Protein AF-A0A6H9XTA5-F1 (afdb_monomer_lite)

pLDDT: mean 90.99, std 10.49, range [38.12, 97.44]

Radius of gyration: 12.3 Å; chains: 1; bounding box: 29×26×34 Å

Foldseek 3Di:
DVVVLVVQQVVLLVVCVVLVVVQAQDPVSLVVLCVSLVSCVVSVVLQSNLSSLVSSCVHPVVSRDVVSVVSCVVRPDPDD

Structure (mmCIF, N/CA/C/O backbone):
data_AF-A0A6H9XTA5-F1
#
_entry.id   AF-A0A6H9XTA5-F1
#
loop_
_atom_site.group_PDB
_atom_site.id
_atom_site.type_symbol
_atom_site.label_atom_id
_atom_site.label_alt_id
_atom_site.label_comp_id
_atom_site.label_asym_id
_atom_site.label_entity_id
_atom_site.label_seq_id
_atom_site.pdbx_PDB_ins_code
_atom_site.Cartn_x
_atom_site.Cartn_y
_atom_site.Cartn_z
_atom_site.occupancy
_atom_site.B_iso_or_equiv
_atom_site.auth_seq_id
_atom_site.auth_comp_id
_atom_site.auth_asym_id
_atom_site.auth_atom_id
_atom_site.pdbx_PDB_model_num
ATOM 1 N N . MET A 1 1 ? -6.543 5.492 22.965 1.00 63.00 1 MET A N 1
ATOM 2 C CA . MET A 1 1 ? -6.197 4.691 21.767 1.00 63.00 1 MET A CA 1
ATOM 3 C C . MET A 1 1 ? -6.924 5.132 20.495 1.00 63.00 1 MET A C 1
ATOM 5 O O . MET A 1 1 ? -6.234 5.326 19.507 1.00 63.00 1 MET A O 1
ATOM 9 N N . LYS A 1 2 ? -8.253 5.356 20.488 1.00 71.69 2 LYS A N 1
ATOM 10 C CA . LYS A 1 2 ? -8.998 5.733 19.259 1.00 71.69 2 LYS A CA 1
ATOM 11 C C . LYS A 1 2 ? -8.44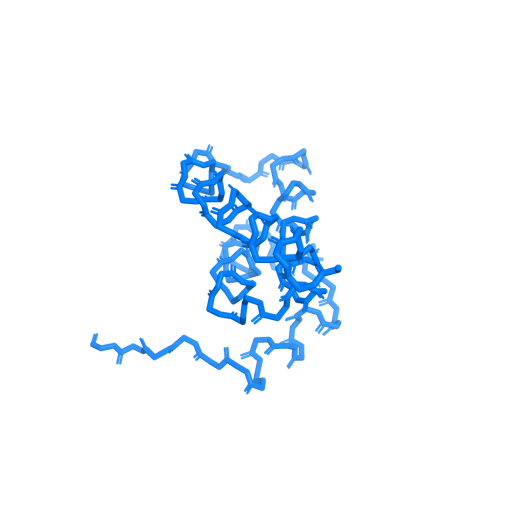5 6.961 18.511 1.00 71.69 2 LYS A C 1
ATOM 13 O O . LYS A 1 2 ? -8.339 6.913 17.295 1.00 71.69 2 LYS A O 1
ATOM 18 N N . LEU A 1 3 ? -8.045 8.015 19.230 1.00 79.69 3 LEU A N 1
ATOM 19 C CA . LEU A 1 3 ? -7.509 9.237 18.614 1.00 79.69 3 LEU A CA 1
ATOM 20 C C . LEU A 1 3 ? -6.159 9.006 17.914 1.00 79.69 3 LEU A C 1
ATOM 22 O O . LEU A 1 3 ? -5.957 9.478 16.805 1.00 79.69 3 LEU A O 1
ATOM 26 N N . PHE A 1 4 ? -5.274 8.213 18.527 1.00 81.50 4 PHE A N 1
ATOM 27 C CA . PHE A 1 4 ? -3.967 7.881 17.955 1.00 81.50 4 PHE A CA 1
ATOM 28 C C . PHE A 1 4 ? -4.107 7.061 16.667 1.00 81.50 4 PHE A C 1
ATOM 30 O O . PHE A 1 4 ? -3.518 7.408 15.651 1.00 81.50 4 PHE A O 1
ATOM 37 N N . ALA A 1 5 ? -4.955 6.027 16.672 1.00 81.38 5 ALA A N 1
ATOM 38 C CA . ALA A 1 5 ? -5.230 5.230 15.473 1.00 81.38 5 ALA A CA 1
ATOM 39 C C . ALA A 1 5 ? -5.879 6.062 14.350 1.00 81.38 5 ALA A C 1
ATOM 41 O O . ALA A 1 5 ? -5.630 5.832 13.170 1.00 81.38 5 ALA A O 1
ATOM 42 N N . GLN A 1 6 ? -6.700 7.052 14.705 1.00 85.44 6 GLN A N 1
ATOM 43 C CA . GLN A 1 6 ? -7.303 7.963 13.737 1.00 85.44 6 GLN A CA 1
ATOM 44 C C . GLN A 1 6 ? -6.283 8.928 13.126 1.00 85.44 6 GLN A C 1
ATOM 46 O O . GLN A 1 6 ? -6.250 9.061 11.908 1.00 85.44 6 GLN A O 1
ATOM 51 N N . GLN A 1 7 ? -5.413 9.530 13.938 1.00 90.19 7 GLN A N 1
ATOM 52 C CA . GLN A 1 7 ? -4.333 10.386 13.439 1.00 90.19 7 GLN A CA 1
ATOM 53 C C . GLN A 1 7 ? -3.335 9.607 12.576 1.00 90.19 7 GLN A C 1
ATOM 55 O O . GLN A 1 7 ? -2.892 10.109 11.545 1.00 90.19 7 GLN A O 1
ATOM 60 N N . MET A 1 8 ? -3.016 8.368 12.962 1.00 88.88 8 MET A N 1
ATOM 61 C CA . MET A 1 8 ? -2.179 7.469 12.166 1.00 88.88 8 MET A CA 1
ATOM 62 C C . MET A 1 8 ? -2.802 7.204 10.796 1.00 88.88 8 MET A C 1
ATOM 64 O O . MET A 1 8 ? -2.143 7.441 9.790 1.00 88.88 8 MET A O 1
ATOM 68 N N . ARG A 1 9 ? -4.084 6.814 10.739 1.00 90.50 9 ARG A N 1
ATOM 69 C CA . ARG A 1 9 ? -4.810 6.667 9.467 1.00 90.50 9 ARG A CA 1
ATOM 70 C C . ARG A 1 9 ? -4.673 7.895 8.585 1.00 90.50 9 ARG A C 1
ATOM 72 O O . ARG A 1 9 ? -4.208 7.795 7.460 1.00 90.50 9 ARG A O 1
ATOM 79 N N . GLU A 1 10 ? -5.035 9.054 9.114 1.00 93.19 10 GLU A N 1
ATOM 80 C CA . GLU A 1 10 ? -5.062 10.295 8.344 1.00 93.19 10 GLU A CA 1
ATOM 81 C C . GLU A 1 10 ? -3.674 10.655 7.800 1.00 93.19 10 GLU A C 1
ATOM 83 O O . GLU A 1 10 ? -3.530 10.993 6.627 1.00 93.19 10 GLU A O 1
ATOM 88 N N . THR A 1 11 ? -2.638 10.486 8.625 1.00 93.06 11 THR A N 1
ATOM 89 C CA . THR A 1 11 ? -1.246 10.759 8.245 1.00 93.06 11 THR A CA 1
ATOM 90 C C . THR A 1 11 ? -0.785 9.838 7.122 1.00 93.06 11 THR A C 1
ATOM 92 O O . THR A 1 11 ? -0.244 10.308 6.121 1.00 93.06 11 THR A O 1
ATOM 95 N N . TYR A 1 12 ? -1.028 8.533 7.252 1.00 92.62 12 TYR A N 1
ATOM 96 C CA . TYR A 1 12 ? -0.627 7.568 6.234 1.00 92.62 12 TYR A CA 1
ATOM 97 C C . TYR A 1 12 ? -1.422 7.756 4.946 1.00 92.62 12 TYR A C 1
ATOM 99 O O . TYR A 1 12 ? -0.835 7.684 3.873 1.00 92.62 12 TYR A O 1
ATOM 107 N N . VAL A 1 13 ? -2.720 8.062 5.009 1.00 94.44 13 VAL A N 1
ATOM 108 C CA . VAL A 1 13 ? -3.536 8.347 3.814 1.00 94.44 13 VAL A CA 1
ATOM 109 C C . VAL A 1 13 ? -2.962 9.531 3.032 1.00 94.44 13 VAL A C 1
ATOM 111 O O . VAL A 1 13 ? -2.814 9.457 1.813 1.00 94.44 13 VAL A O 1
ATOM 114 N N . GLN A 1 14 ? -2.597 10.619 3.717 1.00 94.94 14 GLN A N 1
ATOM 115 C CA . GLN A 1 14 ? -1.968 11.769 3.060 1.00 94.94 14 GLN A CA 1
ATOM 116 C C . GLN A 1 14 ? -0.600 11.413 2.472 1.00 94.94 14 GLN A C 1
ATOM 118 O O . GLN A 1 14 ? -0.284 11.824 1.355 1.00 94.94 14 GLN A O 1
ATOM 123 N N . LEU A 1 15 ? 0.186 10.610 3.192 1.00 94.25 15 LEU A N 1
ATOM 124 C CA . LEU A 1 15 ? 1.491 10.158 2.728 1.00 94.25 15 LEU A CA 1
ATOM 125 C C . LEU A 1 15 ? 1.382 9.348 1.430 1.00 94.25 15 LEU A C 1
ATOM 127 O O . LEU A 1 15 ? 2.076 9.660 0.467 1.00 94.25 15 LEU A O 1
ATOM 131 N N . GLY A 1 16 ? 0.485 8.362 1.358 1.00 94.12 16 GLY A N 1
ATOM 132 C CA . GLY A 1 16 ? 0.314 7.567 0.138 1.00 94.12 16 GLY A CA 1
ATOM 133 C C . GLY A 1 16 ? -0.225 8.378 -1.026 1.00 94.12 16 GLY A C 1
ATOM 134 O O . GLY A 1 16 ? 0.258 8.210 -2.139 1.00 94.12 16 GLY A O 1
ATOM 135 N N . LYS A 1 17 ? -1.140 9.328 -0.792 1.00 94.88 17 LYS A N 1
ATOM 136 C CA . LYS A 1 17 ? -1.593 10.251 -1.849 1.00 94.88 17 LYS A CA 1
ATOM 137 C C . LYS A 1 17 ? -0.436 11.025 -2.484 1.00 94.88 17 LYS A C 1
ATOM 139 O O . LYS A 1 17 ? -0.463 11.261 -3.689 1.00 94.88 17 LYS A O 1
ATOM 144 N N . ALA A 1 18 ? 0.565 11.405 -1.691 1.00 94.56 18 ALA A N 1
ATOM 145 C CA . ALA A 1 18 ? 1.752 12.096 -2.184 1.00 94.56 18 ALA A CA 1
ATOM 146 C C . ALA A 1 18 ? 2.780 11.142 -2.817 1.00 94.56 18 ALA A C 1
ATOM 148 O O . ALA A 1 18 ? 3.370 11.481 -3.839 1.00 94.56 18 ALA A O 1
ATOM 149 N N . LEU A 1 19 ? 3.002 9.966 -2.219 1.00 92.94 19 LEU A N 1
ATOM 150 C CA . LEU A 1 19 ? 4.066 9.045 -2.624 1.00 92.94 19 LEU A CA 1
ATOM 151 C C . LEU A 1 19 ? 3.666 8.106 -3.763 1.00 92.94 19 LEU A C 1
ATOM 153 O O . LEU A 1 19 ? 4.419 7.987 -4.720 1.00 92.94 19 LEU A O 1
ATOM 157 N N . ILE A 1 20 ? 2.497 7.462 -3.701 1.00 93.88 20 ILE A N 1
ATOM 158 C CA . ILE A 1 20 ? 2.082 6.404 -4.644 1.00 93.88 20 ILE A CA 1
ATOM 159 C C . ILE A 1 20 ? 2.214 6.826 -6.121 1.00 93.88 20 ILE A C 1
ATOM 161 O O . ILE A 1 20 ? 2.708 6.020 -6.912 1.00 93.88 20 ILE A O 1
ATOM 165 N N . PRO A 1 21 ? 1.845 8.057 -6.536 1.00 93.88 21 PRO A N 1
ATOM 166 C CA . PRO A 1 21 ? 2.011 8.484 -7.928 1.00 93.88 21 PRO A CA 1
ATOM 167 C C . PRO A 1 21 ? 3.475 8.607 -8.374 1.00 93.88 21 PRO A C 1
ATOM 169 O O . PRO A 1 21 ? 3.756 8.515 -9.568 1.00 93.88 21 PRO A O 1
ATOM 172 N N . LEU A 1 22 ? 4.392 8.838 -7.431 1.00 94.12 22 LEU A N 1
ATOM 173 C CA . LEU A 1 22 ? 5.829 8.969 -7.678 1.00 94.12 22 LEU A CA 1
ATOM 174 C C . LEU A 1 22 ? 6.529 7.607 -7.734 1.00 94.12 22 LEU A C 1
ATOM 176 O O . LEU A 1 22 ? 7.622 7.515 -8.285 1.00 94.12 22 LEU A O 1
ATOM 180 N N . LEU A 1 23 ? 5.900 6.565 -7.183 1.00 94.50 23 LEU A N 1
ATOM 181 C CA . LEU A 1 23 ? 6.425 5.207 -7.177 1.00 94.50 23 LEU A CA 1
ATOM 182 C C . LEU A 1 23 ? 6.201 4.542 -8.542 1.00 94.50 23 LEU A C 1
ATOM 184 O O . LEU A 1 23 ? 5.101 4.540 -9.122 1.00 94.50 23 LEU A O 1
ATOM 188 N N . THR A 1 24 ? 7.294 4.001 -9.068 1.00 93.19 24 THR A N 1
ATOM 189 C CA . THR A 1 24 ? 7.395 3.385 -10.390 1.00 93.19 24 THR A CA 1
ATOM 190 C C . THR A 1 24 ? 7.701 1.892 -10.248 1.00 93.19 24 THR A C 1
ATOM 192 O O . THR A 1 24 ? 7.328 1.269 -9.261 1.00 93.19 24 THR A O 1
ATOM 195 N N . SER A 1 25 ? 8.333 1.272 -11.241 1.00 91.88 25 SER A N 1
ATOM 196 C CA . SER A 1 25 ? 8.580 -0.171 -11.282 1.00 91.88 25 SER A CA 1
ATOM 197 C C . SER A 1 25 ? 9.920 -0.592 -10.663 1.00 91.88 25 SER A C 1
ATOM 199 O O . SER A 1 25 ? 10.381 -1.704 -10.921 1.00 91.88 25 SER A O 1
ATOM 201 N N . SER A 1 26 ? 10.602 0.284 -9.913 1.00 96.25 26 SER A N 1
ATOM 202 C CA . SER A 1 26 ? 11.848 -0.104 -9.245 1.00 96.25 26 SER A CA 1
ATOM 203 C C . SER A 1 26 ? 11.554 -1.109 -8.115 1.00 96.25 26 SER A C 1
ATOM 205 O O . SER A 1 26 ? 10.494 -1.028 -7.495 1.00 96.25 26 SER A O 1
ATOM 207 N N . PRO A 1 27 ? 12.455 -2.056 -7.794 1.00 95.25 27 PRO A N 1
ATOM 208 C CA . PRO A 1 27 ? 12.206 -3.021 -6.718 1.00 95.25 27 PRO A CA 1
ATOM 209 C C . PRO A 1 27 ? 11.932 -2.370 -5.354 1.00 95.25 27 PRO A C 1
ATOM 211 O O . PRO A 1 27 ? 11.157 -2.895 -4.557 1.00 95.25 27 PRO A O 1
ATOM 214 N N . GLU A 1 28 ? 12.555 -1.220 -5.087 1.00 96.50 28 GLU A N 1
ATOM 215 C CA . GLU A 1 28 ? 12.331 -0.454 -3.859 1.00 96.50 28 GLU A CA 1
ATOM 216 C C . GLU A 1 28 ? 10.958 0.227 -3.861 1.00 96.50 28 GLU A C 1
ATOM 218 O O . GLU A 1 28 ? 10.275 0.205 -2.837 1.00 96.50 28 GLU A O 1
ATOM 223 N N . ASP A 1 29 ? 10.524 0.748 -5.013 1.00 95.56 29 AS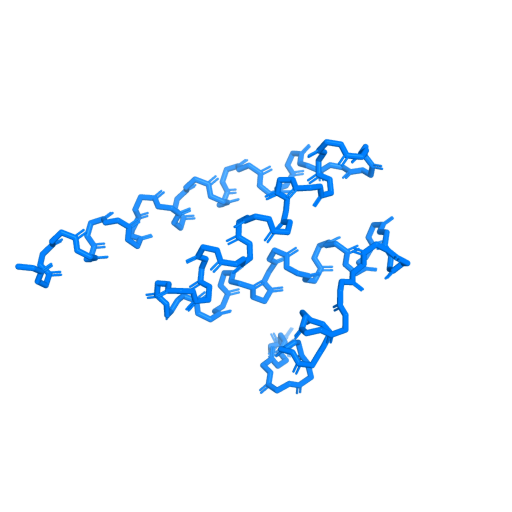P A N 1
ATOM 224 C CA . ASP A 1 29 ? 9.198 1.348 -5.185 1.00 95.56 29 ASP A CA 1
ATOM 225 C C . ASP A 1 29 ? 8.094 0.305 -5.003 1.00 95.56 29 ASP A C 1
ATOM 227 O O . ASP A 1 29 ? 7.121 0.543 -4.289 1.00 95.56 29 ASP A O 1
ATOM 231 N N . ILE A 1 30 ? 8.262 -0.874 -5.612 1.00 97.06 30 ILE A N 1
ATOM 232 C CA . ILE A 1 30 ? 7.318 -1.987 -5.478 1.00 97.06 30 ILE A CA 1
ATOM 233 C C . ILE A 1 30 ? 7.223 -2.432 -4.019 1.00 97.06 30 ILE A C 1
ATOM 235 O O . ILE A 1 30 ? 6.116 -2.590 -3.504 1.00 97.06 30 ILE A O 1
ATOM 239 N N . ARG A 1 31 ? 8.358 -2.569 -3.320 1.00 96.62 31 ARG A N 1
ATOM 240 C CA . ARG A 1 31 ? 8.359 -2.892 -1.888 1.00 96.62 31 ARG A CA 1
ATOM 241 C C . ARG A 1 31 ? 7.628 -1.826 -1.070 1.00 96.62 31 ARG A C 1
ATOM 243 O O . ARG A 1 31 ? 6.809 -2.178 -0.230 1.00 96.62 31 ARG A O 1
ATOM 250 N N . MET A 1 32 ? 7.868 -0.543 -1.341 1.00 96.38 32 MET A N 1
ATOM 251 C CA . MET A 1 32 ? 7.193 0.551 -0.637 1.00 96.38 32 MET A CA 1
ATOM 252 C C . MET A 1 32 ? 5.676 0.552 -0.879 1.00 96.38 32 MET A C 1
ATOM 254 O O . MET A 1 32 ? 4.907 0.804 0.045 1.00 96.38 32 MET A O 1
ATOM 258 N N . LEU A 1 33 ? 5.229 0.246 -2.099 1.00 96.94 33 LEU A N 1
ATOM 259 C CA . LEU A 1 33 ? 3.805 0.107 -2.411 1.00 96.94 33 LEU A CA 1
ATOM 260 C C . LEU A 1 33 ? 3.159 -1.067 -1.659 1.00 96.94 33 LEU A C 1
ATOM 262 O O . LEU A 1 33 ? 2.044 -0.917 -1.162 1.00 96.94 33 LEU A O 1
ATOM 266 N N . LEU A 1 34 ? 3.850 -2.207 -1.542 1.00 97.44 34 LEU A N 1
ATOM 267 C CA . LEU A 1 34 ? 3.371 -3.354 -0.761 1.00 97.44 34 LEU A CA 1
ATOM 268 C C . LEU A 1 34 ? 3.263 -3.017 0.730 1.00 97.44 34 LEU A C 1
ATOM 270 O O . LEU A 1 34 ? 2.209 -3.235 1.324 1.00 97.44 34 LEU A O 1
ATOM 274 N N . GLU A 1 35 ? 4.307 -2.415 1.306 1.00 96.31 35 GLU A N 1
ATOM 275 C CA . GLU A 1 35 ? 4.322 -1.986 2.711 1.00 96.31 35 GLU A CA 1
ATOM 276 C C . GLU A 1 35 ? 3.202 -0.977 3.007 1.00 96.31 35 GLU A C 1
ATOM 278 O O . GLU A 1 35 ? 2.514 -1.086 4.022 1.00 96.31 35 GLU A O 1
ATOM 283 N N . LEU A 1 36 ? 2.966 -0.013 2.109 1.00 96.25 36 LEU A N 1
ATOM 284 C CA . LEU A 1 36 ? 1.847 0.922 2.239 1.00 96.25 36 LEU A CA 1
ATOM 285 C C . LEU A 1 36 ? 0.499 0.195 2.224 1.00 96.25 36 LEU A C 1
ATOM 287 O O . LEU A 1 36 ? -0.345 0.492 3.068 1.00 96.25 36 LEU A O 1
ATOM 291 N N . GLY A 1 37 ? 0.304 -0.760 1.311 1.00 96.50 37 GLY A N 1
ATOM 292 C CA . GLY A 1 37 ? -0.911 -1.572 1.255 1.00 96.50 37 GLY A CA 1
ATOM 293 C C . GLY A 1 37 ? -1.177 -2.318 2.565 1.00 96.50 37 GLY A C 1
ATOM 294 O O . GLY A 1 37 ? -2.271 -2.208 3.116 1.00 96.50 37 GLY A O 1
ATOM 295 N N . GLU A 1 38 ? -0.155 -2.972 3.123 1.00 96.38 38 GLU A N 1
ATOM 296 C CA . GLU A 1 38 ? -0.260 -3.726 4.384 1.00 96.38 38 GLU A CA 1
ATOM 297 C C . GLU A 1 38 ? -0.571 -2.814 5.579 1.00 96.38 38 GLU A C 1
ATOM 299 O O . GLU A 1 38 ? -1.386 -3.143 6.452 1.00 96.38 38 GLU A O 1
ATOM 304 N N . VAL A 1 39 ? 0.050 -1.631 5.619 1.00 95.06 39 VAL A N 1
ATOM 305 C CA . VAL A 1 39 ? -0.238 -0.626 6.646 1.00 95.06 39 VAL A CA 1
ATOM 306 C C . VAL A 1 39 ? -1.676 -0.127 6.520 1.00 95.06 39 VAL A C 1
ATOM 308 O O . VAL A 1 39 ? -2.368 -0.012 7.533 1.00 95.06 39 VAL A O 1
ATOM 311 N N . TYR A 1 40 ? -2.157 0.148 5.308 1.00 95.75 40 TYR A N 1
ATOM 312 C CA . TYR A 1 40 ? -3.539 0.571 5.0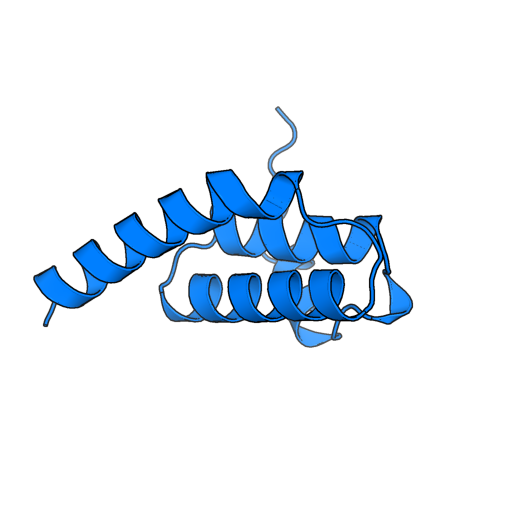99 1.00 95.75 40 TYR A CA 1
ATOM 313 C C . TYR A 1 40 ? -4.547 -0.507 5.481 1.00 95.75 40 TYR A C 1
ATOM 315 O O . TYR A 1 40 ? -5.529 -0.179 6.149 1.00 95.75 40 TYR A O 1
ATOM 323 N N . GLU A 1 41 ? -4.289 -1.770 5.143 1.00 94.38 41 GLU A N 1
ATOM 324 C CA . GLU A 1 41 ? -5.116 -2.903 5.564 1.00 94.38 41 GLU A CA 1
ATOM 325 C C . GLU A 1 41 ? -5.188 -2.981 7.097 1.00 94.38 41 GLU A C 1
ATOM 327 O O . GLU A 1 41 ? -6.275 -2.966 7.676 1.00 94.38 41 GLU A O 1
ATOM 332 N N . THR A 1 42 ? -4.034 -2.929 7.772 1.00 92.75 42 THR A N 1
ATOM 333 C CA . THR A 1 42 ? -3.940 -2.964 9.243 1.00 92.75 42 THR A CA 1
ATOM 334 C C . THR A 1 42 ? -4.693 -1.806 9.902 1.00 92.75 42 THR A C 1
ATOM 336 O O . THR A 1 42 ? -5.271 -1.944 10.984 1.00 92.75 42 THR A O 1
ATOM 339 N N . LEU A 1 43 ? -4.684 -0.639 9.260 1.00 91.62 43 LEU A N 1
ATOM 340 C CA . LEU A 1 43 ? -5.371 0.550 9.741 1.00 91.62 43 LEU A CA 1
ATOM 341 C C . LEU A 1 43 ? -6.867 0.579 9.366 1.00 91.62 43 LEU A C 1
ATOM 343 O O . LEU A 1 43 ? -7.587 1.436 9.881 1.00 91.62 43 LEU A O 1
ATOM 347 N N . GLY A 1 44 ? -7.358 -0.337 8.523 1.00 92.31 44 GLY A N 1
ATOM 348 C CA . GLY A 1 44 ? -8.740 -0.359 8.025 1.00 92.31 44 GLY A CA 1
ATOM 349 C C . GLY A 1 44 ? -9.037 0.709 6.962 1.00 92.31 44 GLY A C 1
ATOM 350 O O . GLY A 1 44 ? -10.180 1.143 6.819 1.00 92.31 44 GLY A O 1
ATOM 351 N N . CYS A 1 45 ? -8.008 1.181 6.260 1.00 93.50 45 CYS A N 1
ATOM 352 C CA . CYS A 1 45 ? -8.081 2.110 5.131 1.00 93.50 45 CYS A CA 1
ATOM 353 C C . CYS A 1 45 ? -8.199 1.326 3.815 1.00 93.50 45 CYS A C 1
ATOM 355 O O . CYS A 1 45 ? -7.267 1.285 3.017 1.00 93.50 45 CYS A O 1
ATOM 357 N N . GLU A 1 46 ? -9.333 0.651 3.610 1.00 94.50 46 GLU A N 1
ATOM 358 C CA . GLU A 1 46 ? -9.503 -0.282 2.486 1.00 94.50 46 GLU A CA 1
ATOM 359 C C . GLU A 1 46 ? -9.268 0.374 1.119 1.00 94.50 46 GLU A C 1
ATOM 361 O O . GLU A 1 46 ? -8.566 -0.188 0.287 1.00 94.50 46 GLU A O 1
ATOM 366 N N . GLN A 1 47 ? -9.793 1.580 0.883 1.00 93.81 47 GLN A N 1
ATOM 367 C CA . GLN A 1 47 ? -9.648 2.253 -0.415 1.00 93.81 47 GLN A CA 1
ATOM 368 C C . GLN A 1 47 ? -8.183 2.557 -0.746 1.00 93.81 47 GLN A C 1
ATOM 370 O O . GLN A 1 47 ? -7.748 2.397 -1.887 1.00 93.81 47 GLN A O 1
ATOM 375 N N . GLU A 1 48 ? -7.410 2.982 0.248 1.00 95.44 48 GLU A N 1
ATOM 376 C CA . GLU A 1 48 ? -5.992 3.273 0.088 1.00 95.44 48 GLU A CA 1
ATOM 377 C C . GLU A 1 48 ? -5.150 2.000 -0.054 1.00 95.44 48 GLU A C 1
ATOM 379 O O . GLU A 1 48 ? -4.226 1.982 -0.870 1.00 95.44 48 GLU A O 1
ATOM 384 N N . ALA A 1 49 ? -5.507 0.920 0.653 1.00 96.75 49 ALA A N 1
ATOM 385 C CA . ALA A 1 49 ? -4.895 -0.396 0.465 1.00 96.75 49 ALA A CA 1
ATOM 386 C C . ALA A 1 49 ? -5.102 -0.896 -0.971 1.00 96.75 49 ALA A C 1
ATOM 388 O O . ALA A 1 49 ? -4.143 -1.260 -1.654 1.00 96.75 49 ALA A O 1
ATOM 389 N N . VAL A 1 50 ? -6.340 -0.808 -1.470 1.00 95.94 50 VAL A N 1
ATOM 390 C CA . VAL A 1 50 ? -6.682 -1.144 -2.855 1.00 95.94 50 VAL A CA 1
ATOM 391 C C . VAL A 1 50 ? -5.858 -0.310 -3.834 1.00 95.94 50 VAL A C 1
ATOM 393 O O . VAL A 1 50 ? -5.317 -0.863 -4.790 1.00 95.94 50 VAL A O 1
ATOM 396 N N . ALA A 1 51 ? -5.719 1.000 -3.613 1.00 94.94 51 ALA A N 1
ATOM 397 C CA . ALA A 1 51 ? -4.933 1.864 -4.493 1.00 94.94 51 ALA A CA 1
ATOM 398 C C . ALA A 1 51 ? -3.448 1.458 -4.541 1.00 94.94 51 ALA A C 1
ATOM 400 O O . ALA A 1 51 ? -2.866 1.388 -5.627 1.00 94.94 51 ALA A O 1
ATOM 401 N N . ALA A 1 52 ? -2.846 1.155 -3.387 1.00 96.19 52 ALA A N 1
ATOM 402 C CA . ALA A 1 52 ? -1.452 0.731 -3.293 1.00 96.19 52 ALA A CA 1
ATOM 403 C C . ALA A 1 52 ? -1.219 -0.632 -3.971 1.00 96.19 52 ALA A C 1
ATOM 405 O O . ALA A 1 52 ? -0.353 -0.749 -4.841 1.00 96.19 52 ALA A O 1
ATOM 406 N N . TYR A 1 53 ? -2.040 -1.641 -3.666 1.00 97.19 53 TYR A N 1
ATOM 407 C CA . TYR A 1 53 ? -1.925 -2.967 -4.278 1.00 97.19 53 TYR A CA 1
ATOM 408 C C . TYR A 1 53 ? -2.257 -2.967 -5.771 1.00 97.19 53 TYR A C 1
ATOM 410 O O . TYR A 1 53 ? -1.556 -3.609 -6.551 1.00 97.19 53 TYR A O 1
ATOM 418 N N . SER A 1 54 ? -3.251 -2.186 -6.204 1.00 95.38 54 SER A N 1
ATOM 419 C CA . SER A 1 54 ? -3.560 -2.022 -7.632 1.00 95.38 54 SER A CA 1
ATOM 420 C C . SER A 1 54 ? -2.377 -1.425 -8.391 1.00 95.38 54 SER A C 1
ATOM 422 O O . SER A 1 54 ? -2.111 -1.799 -9.533 1.00 95.38 54 SER A O 1
ATOM 424 N N . ARG A 1 55 ? -1.626 -0.515 -7.755 1.00 95.44 55 ARG A N 1
ATOM 425 C CA . ARG A 1 55 ? -0.417 0.063 -8.343 1.00 95.44 55 ARG A CA 1
ATOM 426 C C . ARG A 1 55 ? 0.685 -0.984 -8.508 1.00 95.44 55 ARG A C 1
ATOM 428 O O . ARG A 1 55 ? 1.311 -1.004 -9.564 1.00 95.44 55 ARG A O 1
ATOM 435 N N . VAL A 1 56 ? 0.879 -1.876 -7.532 1.00 96.88 56 VAL A N 1
ATOM 436 C CA . VAL A 1 56 ? 1.805 -3.018 -7.671 1.00 96.88 56 VAL A CA 1
ATOM 437 C C . VAL A 1 56 ? 1.354 -3.943 -8.792 1.00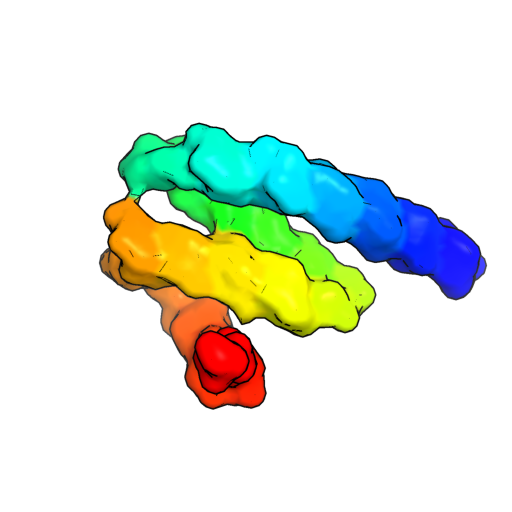 96.88 56 VAL A C 1
ATOM 439 O O . VAL A 1 56 ? 2.153 -4.245 -9.670 1.00 96.88 56 VAL A O 1
ATOM 442 N N . HIS A 1 57 ? 0.074 -4.322 -8.820 1.00 95.75 57 HIS A N 1
ATOM 443 C CA . HIS A 1 57 ? -0.475 -5.192 -9.861 1.00 95.75 57 HIS A CA 1
ATOM 444 C C . HIS A 1 57 ? -0.252 -4.624 -11.273 1.00 95.75 57 HIS A C 1
ATOM 446 O O . HIS A 1 57 ? 0.080 -5.361 -12.197 1.00 95.75 57 HIS A O 1
ATOM 452 N N . ALA A 1 58 ? -0.374 -3.302 -11.435 1.00 95.19 58 ALA A N 1
ATOM 453 C CA . ALA A 1 58 ? -0.154 -2.626 -12.711 1.00 95.19 58 ALA A CA 1
ATOM 454 C C . ALA A 1 58 ? 1.328 -2.518 -13.122 1.00 95.19 58 ALA A C 1
ATOM 456 O O . ALA A 1 58 ? 1.620 -2.461 -14.315 1.00 95.19 58 ALA A O 1
ATOM 457 N N . LEU A 1 59 ? 2.259 -2.435 -12.165 1.00 95.00 59 LEU A N 1
ATOM 458 C CA . LEU A 1 59 ? 3.686 -2.204 -12.433 1.00 95.00 59 LEU A CA 1
ATOM 459 C C . LEU A 1 59 ? 4.519 -3.491 -12.443 1.00 95.00 59 LEU A C 1
ATOM 461 O O . LEU A 1 59 ? 5.455 -3.606 -13.230 1.00 95.00 59 LEU A O 1
ATOM 465 N N . ALA A 1 60 ? 4.205 -4.425 -11.549 1.00 94.69 60 ALA A N 1
ATOM 466 C CA . ALA A 1 60 ? 4.926 -5.671 -11.327 1.00 94.69 60 ALA A CA 1
ATOM 467 C C . ALA A 1 60 ? 3.963 -6.742 -10.771 1.00 94.69 60 ALA A C 1
ATOM 469 O O . ALA A 1 60 ? 4.007 -7.050 -9.576 1.00 94.69 60 ALA A O 1
ATOM 470 N N . PRO A 1 61 ? 3.087 -7.318 -11.614 1.00 93.81 61 PRO A N 1
ATOM 471 C CA . PRO A 1 61 ? 2.100 -8.307 -11.176 1.00 93.81 61 PRO A CA 1
ATOM 472 C C . PRO A 1 61 ? 2.743 -9.548 -10.542 1.00 93.81 61 PRO A C 1
ATOM 474 O O . PRO A 1 61 ? 2.207 -10.072 -9.574 1.00 93.81 61 PRO A O 1
ATOM 477 N N . ASP A 1 62 ? 3.925 -9.957 -11.011 1.00 94.62 62 ASP A N 1
ATOM 478 C CA . ASP A 1 62 ? 4.672 -11.101 -10.464 1.00 94.62 62 ASP A CA 1
ATOM 479 C C . ASP A 1 62 ? 5.183 -10.864 -9.033 1.00 94.62 62 ASP A C 1
ATOM 481 O O . ASP A 1 62 ? 5.514 -11.808 -8.316 1.00 94.62 62 ASP A O 1
ATOM 485 N N . CYS A 1 63 ? 5.277 -9.598 -8.616 1.00 93.00 63 CYS A N 1
ATOM 486 C CA . CYS A 1 63 ? 5.696 -9.211 -7.273 1.00 93.00 63 CYS A CA 1
ATOM 487 C C . CYS A 1 63 ? 4.516 -9.027 -6.315 1.00 93.00 63 CYS A C 1
ATOM 489 O O . CYS A 1 63 ? 4.751 -8.784 -5.133 1.00 93.00 63 CYS A O 1
ATOM 491 N N . LEU A 1 64 ? 3.272 -9.113 -6.797 1.00 95.12 64 LEU A N 1
ATOM 492 C CA . LEU A 1 64 ? 2.090 -9.005 -5.953 1.00 95.12 64 LEU A CA 1
ATOM 493 C C . LEU A 1 64 ? 1.905 -10.317 -5.170 1.00 95.12 64 LEU A C 1
ATOM 495 O O . LEU A 1 64 ? 1.704 -11.366 -5.784 1.00 95.12 64 LEU A O 1
ATOM 499 N N . PRO A 1 65 ? 1.940 -10.291 -3.828 1.00 95.44 65 PRO A N 1
ATOM 500 C CA . PRO A 1 65 ? 1.643 -11.471 -3.031 1.00 95.44 65 PRO A CA 1
ATOM 501 C C . PRO A 1 65 ? 0.216 -11.957 -3.286 1.00 95.44 65 PRO A C 1
ATOM 503 O O . PRO A 1 65 ? -0.701 -11.152 -3.450 1.00 95.44 65 PRO A O 1
ATOM 506 N N . GLU A 1 66 ? 0.006 -13.270 -3.227 1.00 95.25 66 GLU A N 1
ATOM 507 C CA . GLU A 1 66 ? -1.322 -13.882 -3.379 1.00 95.25 66 GLU A CA 1
ATOM 508 C C . GLU A 1 66 ? -2.343 -13.291 -2.389 1.00 95.25 66 GLU A C 1
ATOM 510 O O . GLU A 1 66 ? -3.478 -13.012 -2.764 1.00 95.25 66 GLU A O 1
ATOM 515 N N . SER A 1 67 ? -1.918 -12.985 -1.156 1.00 93.88 67 SER A N 1
ATOM 516 C CA . SER A 1 67 ? -2.753 -12.318 -0.149 1.00 93.88 67 SER A CA 1
ATOM 517 C C . SER A 1 67 ? -3.256 -10.944 -0.600 1.00 93.88 67 SER A C 1
ATOM 519 O O . SER A 1 67 ? -4.439 -10.646 -0.448 1.00 93.88 67 SER A O 1
ATOM 521 N N . ALA A 1 68 ? -2.389 -10.127 -1.201 1.00 94.62 68 ALA A N 1
ATOM 522 C CA . ALA A 1 68 ? -2.760 -8.823 -1.744 1.00 94.62 68 ALA A CA 1
ATOM 523 C C . ALA A 1 68 ? -3.645 -8.963 -2.995 1.00 94.62 68 ALA A C 1
ATOM 525 O O . ALA A 1 68 ? -4.558 -8.165 -3.200 1.00 94.62 68 ALA A O 1
ATOM 526 N N . GLY A 1 69 ? -3.425 -10.004 -3.805 1.00 94.69 69 GLY A N 1
ATOM 527 C CA . GLY A 1 69 ? -4.318 -10.370 -4.907 1.00 94.69 69 GLY A CA 1
ATOM 528 C C . GLY A 1 69 ? -5.734 -10.687 -4.420 1.00 94.69 69 GLY A C 1
ATOM 529 O O . GLY A 1 69 ? -6.692 -10.065 -4.872 1.00 94.69 69 GLY A O 1
ATOM 530 N N . HIS A 1 70 ? -5.864 -11.567 -3.425 1.00 94.56 70 HIS A N 1
ATOM 531 C CA . HIS A 1 70 ? -7.149 -11.901 -2.800 1.00 94.56 70 HIS A CA 1
ATOM 532 C C . HIS A 1 70 ? -7.818 -10.673 -2.167 1.00 94.56 70 HIS A C 1
ATOM 534 O O . HIS A 1 70 ? -9.042 -10.535 -2.204 1.00 94.56 70 HIS A O 1
ATOM 540 N N . PHE A 1 71 ? -7.030 -9.764 -1.588 1.00 94.75 71 PHE A N 1
ATOM 541 C CA . PHE A 1 71 ? -7.547 -8.504 -1.067 1.00 94.75 71 PHE A CA 1
ATOM 542 C C . PHE A 1 71 ? -8.191 -7.663 -2.180 1.00 94.75 71 PHE A C 1
ATOM 544 O O . PHE A 1 71 ? -9.325 -7.218 -2.028 1.00 94.75 71 PHE A O 1
ATOM 551 N N . LEU A 1 72 ? -7.523 -7.496 -3.325 1.00 94.38 72 LEU A N 1
ATOM 552 C CA . LEU A 1 72 ? -8.080 -6.760 -4.468 1.00 94.38 72 LEU A CA 1
ATOM 553 C C . LEU A 1 72 ? -9.361 -7.397 -5.025 1.00 94.38 72 LEU A C 1
ATOM 555 O O . LEU A 1 72 ? -10.287 -6.679 -5.396 1.00 94.38 72 LEU A O 1
ATOM 559 N N . GLU A 1 73 ? -9.438 -8.728 -5.063 1.00 92.69 73 GLU A N 1
ATOM 560 C CA . GLU A 1 73 ? -10.637 -9.447 -5.512 1.00 92.69 73 GLU A CA 1
ATOM 561 C C . GLU A 1 73 ? -11.839 -9.210 -4.586 1.00 92.69 73 GLU A C 1
ATOM 563 O O . GLU A 1 73 ? -12.965 -9.031 -5.054 1.00 92.69 73 GLU A O 1
ATOM 568 N N . ASN A 1 74 ? -11.597 -9.159 -3.275 1.00 92.75 74 ASN A N 1
ATOM 569 C CA . ASN A 1 74 ? -12.629 -8.891 -2.273 1.00 92.75 74 ASN A CA 1
ATOM 570 C C . ASN A 1 74 ? -13.000 -7.399 -2.182 1.00 92.75 74 ASN A C 1
ATOM 572 O O . ASN A 1 74 ? -14.113 -7.067 -1.768 1.00 92.75 74 ASN A O 1
ATOM 576 N N . HIS A 1 75 ? -12.090 -6.510 -2.586 1.00 90.44 75 HIS A N 1
ATOM 577 C CA . HIS A 1 75 ? -12.231 -5.056 -2.512 1.00 90.44 75 HIS A CA 1
ATOM 578 C C . HIS A 1 75 ? -11.928 -4.401 -3.876 1.00 90.44 75 HIS A C 1
ATOM 580 O O . HIS A 1 75 ? -10.915 -3.717 -4.031 1.00 90.44 75 HIS A O 1
ATOM 586 N N . PRO A 1 76 ? -12.789 -4.571 -4.895 1.00 77.69 76 PRO A N 1
ATOM 587 C CA . PRO A 1 76 ? -12.537 -4.002 -6.213 1.00 77.69 76 PRO A CA 1
ATOM 588 C C . PRO A 1 76 ? -12.558 -2.467 -6.183 1.00 77.69 76 PRO A C 1
ATOM 590 O O . PRO A 1 76 ? -13.390 -1.846 -5.512 1.00 77.69 76 PRO A O 1
ATOM 593 N N . THR A 1 77 ? -11.685 -1.836 -6.974 1.00 71.88 77 THR A N 1
ATOM 594 C CA . THR A 1 77 ? -11.805 -0.408 -7.283 1.00 71.88 77 THR A CA 1
ATOM 595 C C . THR A 1 77 ? -13.151 -0.177 -7.968 1.00 71.88 77 THR A C 1
ATOM 597 O O . THR A 1 77 ? -13.423 -0.733 -9.032 1.00 71.88 77 THR A O 1
ATOM 600 N N . ARG A 1 78 ? -14.035 0.635 -7.371 1.00 58.00 78 ARG A N 1
ATOM 601 C CA . ARG A 1 78 ? -15.217 1.124 -8.094 1.00 58.00 78 ARG A CA 1
ATOM 602 C C . ARG A 1 78 ? -14.705 1.964 -9.261 1.00 58.00 78 ARG A C 1
ATOM 604 O O . ARG A 1 78 ? -14.189 3.055 -9.050 1.00 58.00 78 ARG A O 1
ATOM 611 N N . ALA A 1 79 ? -14.791 1.414 -10.467 1.00 48.53 79 ALA A N 1
ATOM 612 C CA . ALA A 1 79 ? -14.694 2.191 -11.687 1.00 48.53 79 ALA A CA 1
ATOM 613 C C . ALA A 1 79 ? -15.977 3.027 -11.781 1.00 48.53 79 ALA A C 1
ATOM 615 O O . ALA A 1 79 ? -17.040 2.481 -12.083 1.00 48.53 79 ALA A O 1
ATOM 616 N N . ASP A 1 80 ? -15.882 4.305 -11.416 1.00 38.12 80 ASP A N 1
ATOM 617 C CA . ASP A 1 80 ? -1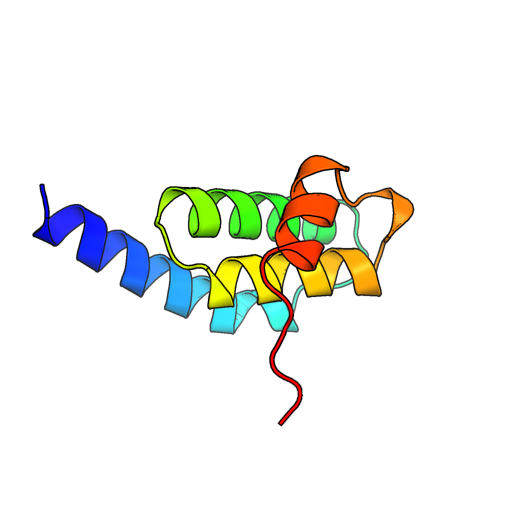6.856 5.324 -11.820 1.00 38.12 80 ASP A CA 1
ATOM 618 C C . ASP A 1 80 ? -16.674 5.666 -13.309 1.00 38.12 80 ASP A C 1
ATOM 620 O O .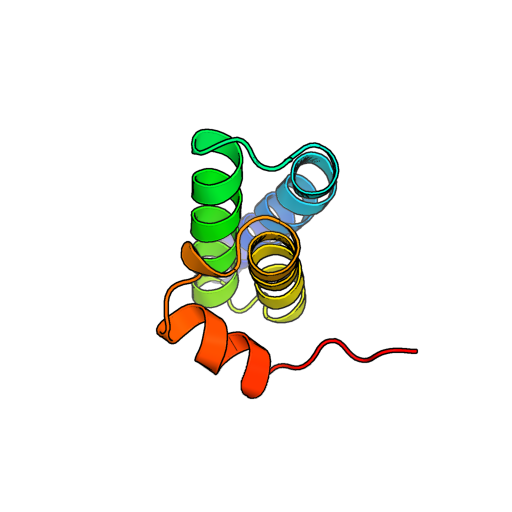 ASP A 1 80 ? -15.506 5.742 -13.765 1.00 38.12 80 ASP A O 1
#

Secondary structure (DSSP, 8-state):
-HHHHHHHHHHHHHHHHHHGGG--SSHHHHHHHHHHHHHHHHHT-HHHHHHHHHHHHHH-GGGS-HHHHHHHHHS-----

Sequence (80 aa):
MKLFAQQMRETYVQLGKALIPLLTSSPEDIRMLLELGEVYETLGCEQEAVAAYSRVHALAPDCLPESAGHFLENHPTRAD